Protein AF-A0AAV4FJU0-F1 (afdb_monomer_lite)

pLDDT: mean 91.15, std 6.86, range [53.81, 96.62]

Organism: NCBI:txid1093978

Radius of gyration: 17.99 Å; chains: 1; bounding box: 42×33×47 Å

Structure (mmCIF, N/CA/C/O backbone):
data_AF-A0AAV4FJU0-F1
#
_entry.id   AF-A0AAV4FJU0-F1
#
loop_
_atom_site.group_PDB
_atom_site.id
_atom_site.type_symbol
_atom_site.label_atom_id
_atom_site.label_alt_id
_atom_site.label_comp_id
_atom_site.label_asym_id
_atom_site.label_entity_id
_atom_site.label_seq_id
_atom_site.pdbx_PDB_ins_code
_atom_site.Cartn_x
_atom_site.Cartn_y
_atom_site.Cartn_z
_atom_site.occupancy
_atom_site.B_iso_or_equiv
_atom_site.auth_seq_id
_atom_site.auth_comp_id
_atom_site.auth_asym_id
_atom_site.auth_atom_id
_atom_site.pdbx_PDB_model_num
ATOM 1 N N . MET A 1 1 ? -5.865 -12.691 10.628 1.00 53.81 1 MET A N 1
ATOM 2 C CA . MET A 1 1 ? -6.877 -12.442 9.583 1.00 53.81 1 MET A CA 1
ATOM 3 C C . MET A 1 1 ? -6.946 -13.692 8.722 1.00 53.81 1 MET A C 1
ATOM 5 O O . MET A 1 1 ? -5.936 -14.027 8.125 1.00 53.81 1 MET A O 1
ATOM 9 N N . LYS A 1 2 ? -8.053 -14.443 8.753 1.00 56.19 2 LYS A N 1
ATOM 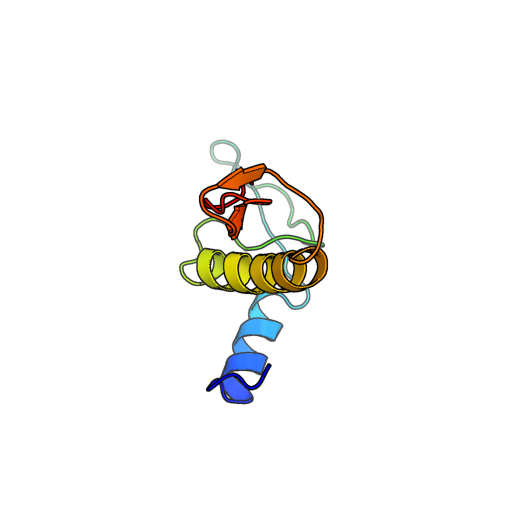10 C CA . LYS A 1 2 ? -8.285 -15.517 7.776 1.00 56.19 2 LYS A CA 1
ATOM 11 C C . LYS A 1 2 ? -8.831 -14.841 6.524 1.00 56.19 2 LYS A C 1
ATOM 13 O O . LYS A 1 2 ? -9.909 -14.261 6.583 1.00 56.19 2 LYS A O 1
ATOM 18 N N . THR A 1 3 ? -8.046 -14.824 5.460 1.00 67.19 3 THR A N 1
ATOM 19 C CA . THR A 1 3 ? -8.490 -14.394 4.133 1.00 67.19 3 THR A CA 1
ATOM 20 C C . THR A 1 3 ? -9.006 -15.610 3.375 1.00 67.19 3 THR A C 1
ATOM 22 O O . THR A 1 3 ? -8.470 -16.699 3.560 1.00 67.19 3 THR A O 1
ATOM 25 N N . ASP A 1 4 ? -10.004 -15.432 2.511 1.00 83.31 4 ASP A N 1
ATOM 26 C CA . ASP A 1 4 ? -10.459 -16.458 1.553 1.00 83.31 4 ASP A CA 1
ATOM 27 C C . ASP A 1 4 ? -9.533 -16.516 0.318 1.00 83.31 4 ASP A C 1
ATOM 29 O O . ASP A 1 4 ? -9.970 -16.644 -0.816 1.00 83.31 4 ASP A O 1
ATOM 33 N N . ILE A 1 5 ? -8.237 -16.291 0.549 1.00 86.06 5 ILE A N 1
ATOM 34 C CA . ILE A 1 5 ? -7.194 -16.202 -0.475 1.00 86.06 5 ILE A CA 1
ATOM 35 C C . ILE A 1 5 ? -6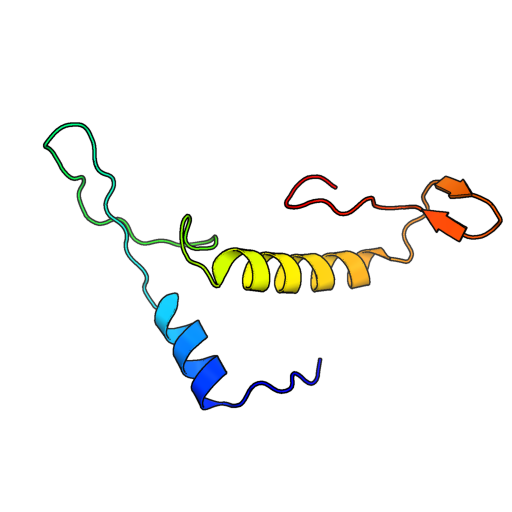.318 -17.432 -0.298 1.00 86.06 5 ILE A C 1
ATOM 37 O O . ILE A 1 5 ? -5.835 -17.676 0.814 1.00 86.06 5 ILE A O 1
ATOM 41 N N . ASP A 1 6 ? -6.121 -18.191 -1.370 1.00 93.69 6 ASP A N 1
ATOM 42 C CA . ASP A 1 6 ? -5.301 -19.393 -1.321 1.00 93.69 6 ASP A CA 1
ATOM 43 C C . ASP A 1 6 ? -3.792 -19.087 -1.384 1.00 93.69 6 ASP A C 1
ATOM 45 O O . ASP A 1 6 ? -3.344 -17.958 -1.609 1.00 93.69 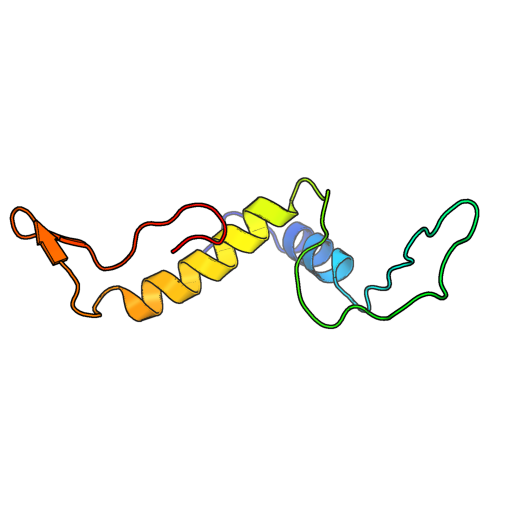6 ASP A O 1
ATOM 49 N N . GLU A 1 7 ? -2.973 -20.108 -1.131 1.00 93.06 7 GLU A N 1
ATOM 50 C CA . GLU A 1 7 ? -1.516 -19.964 -1.079 1.00 93.06 7 GLU A CA 1
ATOM 51 C C . GLU A 1 7 ? -0.902 -19.553 -2.427 1.00 93.06 7 GLU A C 1
ATOM 53 O O . GLU A 1 7 ? 0.106 -18.839 -2.447 1.00 93.06 7 GLU A O 1
ATOM 58 N N . ASN A 1 8 ? -1.504 -19.955 -3.550 1.00 94.25 8 ASN A N 1
ATOM 59 C CA . ASN A 1 8 ? -1.031 -19.585 -4.880 1.00 94.25 8 ASN A CA 1
ATOM 60 C C . ASN A 1 8 ? -1.293 -18.106 -5.151 1.00 94.25 8 ASN A C 1
ATOM 62 O O . ASN A 1 8 ? -0.398 -17.415 -5.639 1.00 94.25 8 ASN A O 1
ATOM 66 N N . ASP A 1 9 ? -2.469 -17.597 -4.788 1.00 92.25 9 ASP A N 1
ATOM 67 C CA . ASP A 1 9 ? -2.786 -16.172 -4.904 1.00 92.25 9 ASP A CA 1
ATOM 68 C C . ASP A 1 9 ? -1.820 -15.318 -4.070 1.00 92.25 9 ASP A C 1
ATOM 70 O O . ASP A 1 9 ? -1.278 -14.313 -4.546 1.00 92.25 9 ASP A O 1
ATOM 74 N N . ILE A 1 10 ? -1.523 -15.754 -2.840 1.00 92.31 10 ILE A N 1
ATOM 75 C CA . ILE A 1 10 ? -0.526 -15.102 -1.979 1.00 92.31 10 ILE A CA 1
ATOM 76 C C . ILE A 1 10 ? 0.852 -15.126 -2.646 1.00 92.31 10 ILE A C 1
ATOM 78 O O . ILE A 1 10 ? 1.540 -14.101 -2.670 1.00 92.31 10 ILE A O 1
ATOM 82 N N . ALA A 1 11 ? 1.259 -16.261 -3.219 1.00 95.06 11 ALA A N 1
ATOM 83 C CA . ALA A 1 11 ? 2.534 -16.385 -3.915 1.00 95.06 11 ALA A CA 1
ATOM 84 C C . ALA A 1 11 ? 2.611 -15.462 -5.141 1.00 95.06 11 ALA A C 1
ATOM 86 O O . ALA A 1 11 ? 3.638 -14.813 -5.356 1.00 95.06 11 ALA A O 1
ATOM 87 N N . VAL A 1 12 ? 1.534 -15.341 -5.923 1.00 93.38 12 VAL A N 1
ATOM 88 C CA . VAL A 1 12 ? 1.453 -14.423 -7.069 1.00 93.38 12 VAL A CA 1
ATOM 89 C C . VAL A 1 12 ? 1.617 -12.974 -6.611 1.00 93.38 12 VAL A C 1
ATOM 91 O O . VAL A 1 12 ? 2.432 -12.239 -7.178 1.00 93.38 12 VAL A O 1
ATOM 94 N N . ILE A 1 13 ? 0.908 -12.564 -5.557 1.00 91.81 13 ILE A N 1
ATOM 95 C CA . ILE A 1 13 ? 1.015 -11.208 -5.006 1.00 91.81 13 ILE A CA 1
ATOM 96 C C . ILE A 1 13 ? 2.429 -10.957 -4.470 1.00 91.81 13 ILE A C 1
ATOM 98 O O . ILE A 1 13 ? 3.026 -9.930 -4.789 1.00 91.81 13 ILE A O 1
ATOM 102 N N . ALA A 1 14 ? 3.002 -11.888 -3.706 1.00 93.06 14 ALA A N 1
ATOM 103 C CA . ALA A 1 14 ? 4.353 -11.756 -3.166 1.00 93.06 14 ALA A CA 1
ATOM 104 C C . ALA A 1 14 ? 5.397 -11.612 -4.284 1.00 93.06 14 ALA A C 1
ATOM 106 O O . ALA A 1 14 ? 6.237 -10.709 -4.240 1.00 93.06 14 ALA A O 1
ATOM 107 N N . ASN A 1 15 ? 5.300 -12.438 -5.328 1.00 93.81 15 ASN A N 1
ATOM 108 C CA . ASN A 1 15 ? 6.197 -12.394 -6.481 1.00 93.81 15 ASN A CA 1
ATOM 109 C C . ASN A 1 15 ? 6.063 -11.100 -7.295 1.00 93.81 15 ASN A C 1
ATOM 111 O O . ASN A 1 15 ? 7.053 -10.634 -7.855 1.00 93.81 15 ASN A O 1
ATOM 115 N N . LEU A 1 16 ? 4.885 -10.464 -7.315 1.00 91.25 16 LEU A N 1
ATOM 116 C CA . LEU A 1 16 ? 4.685 -9.168 -7.975 1.00 91.25 16 LEU A CA 1
ATOM 117 C C . LEU A 1 16 ? 5.565 -8.056 -7.377 1.00 91.25 16 LEU A C 1
ATOM 119 O O . LEU A 1 16 ? 5.968 -7.134 -8.094 1.00 91.25 16 LEU A O 1
ATOM 123 N N . TYR A 1 17 ? 5.845 -8.139 -6.075 1.00 92.62 17 TYR A N 1
ATOM 124 C CA . TYR A 1 17 ? 6.661 -7.177 -5.329 1.00 92.62 17 TYR A CA 1
ATOM 125 C C . TYR A 1 17 ? 8.085 -7.684 -5.045 1.00 92.62 17 TYR A C 1
ATOM 127 O O . TYR A 1 17 ? 8.968 -6.895 -4.689 1.00 92.62 17 TYR A O 1
ATOM 135 N N . TRP A 1 18 ? 8.347 -8.981 -5.227 1.00 95.12 18 TRP A N 1
ATOM 136 C CA . TRP A 1 18 ? 9.651 -9.586 -4.979 1.00 95.12 18 TRP A CA 1
ATOM 137 C C . TRP A 1 18 ? 10.726 -8.998 -5.894 1.00 95.12 18 TRP A C 1
ATOM 139 O O . TRP A 1 18 ? 10.629 -9.040 -7.117 1.00 95.12 18 TRP A O 1
ATOM 149 N N . GLN A 1 19 ? 11.771 -8.426 -5.286 1.00 94.75 19 GLN A N 1
ATOM 150 C CA . GLN A 1 19 ? 12.877 -7.765 -5.993 1.00 94.75 19 GLN A CA 1
ATOM 151 C C . GLN A 1 19 ? 12.424 -6.772 -7.084 1.00 94.75 19 GLN A C 1
ATOM 153 O O . GLN A 1 19 ? 13.136 -6.562 -8.069 1.00 94.75 19 GLN A O 1
ATOM 158 N N . GLN A 1 20 ? 11.268 -6.124 -6.891 1.00 93.12 20 GLN A N 1
ATOM 159 C CA . GLN A 1 20 ? 10.679 -5.232 -7.881 1.00 93.12 20 GLN A CA 1
ATOM 160 C C . GLN A 1 20 ? 11.659 -4.128 -8.307 1.00 93.12 20 GLN A C 1
ATOM 162 O O . GLN A 1 20 ? 12.324 -3.484 -7.488 1.00 93.12 20 GLN A O 1
ATOM 167 N N . ARG A 1 21 ? 11.709 -3.867 -9.615 1.00 94.38 21 ARG A N 1
ATOM 168 C CA . ARG A 1 21 ? 12.422 -2.734 -10.211 1.00 94.38 21 ARG A CA 1
ATOM 169 C C . ARG A 1 21 ? 11.469 -1.913 -11.072 1.00 94.38 21 ARG A C 1
ATOM 171 O O . ARG A 1 21 ? 10.515 -2.455 -11.624 1.00 94.38 21 ARG A O 1
ATOM 178 N N . THR A 1 22 ? 11.728 -0.618 -11.194 1.00 92.56 22 THR A N 1
ATOM 179 C CA . THR A 1 22 ? 10.970 0.289 -12.063 1.00 92.56 22 THR A CA 1
ATOM 180 C C . THR A 1 22 ? 11.901 1.096 -12.956 1.00 92.56 22 THR A C 1
ATOM 182 O O . THR A 1 22 ? 13.069 1.286 -12.618 1.00 92.56 22 THR A O 1
ATOM 185 N N . LYS A 1 23 ? 11.375 1.597 -14.072 1.00 94.38 23 LYS A N 1
ATOM 186 C CA . LYS A 1 23 ? 12.004 2.637 -14.891 1.00 94.38 23 LYS A CA 1
ATOM 187 C C . L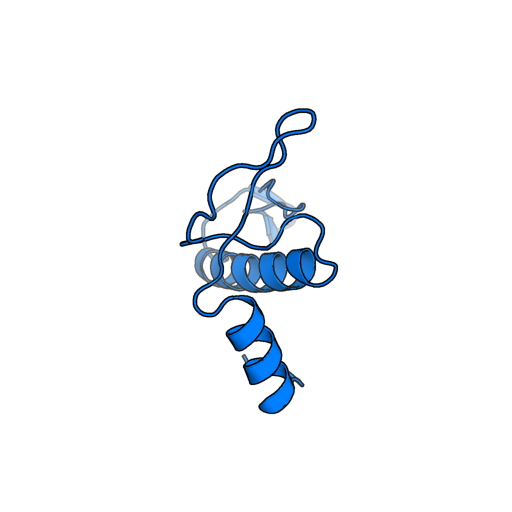YS A 1 23 ? 11.038 3.809 -15.001 1.00 94.38 23 LYS A C 1
ATOM 189 O O . LYS A 1 23 ? 9.834 3.600 -15.122 1.00 94.38 23 LYS A O 1
ATOM 194 N N . ILE A 1 24 ? 11.569 5.020 -14.985 1.00 93.00 24 ILE A N 1
ATOM 195 C CA . ILE A 1 24 ? 10.805 6.257 -15.131 1.00 93.00 24 ILE A CA 1
ATOM 196 C C . ILE A 1 24 ? 10.972 6.731 -16.574 1.00 93.00 24 ILE A C 1
ATOM 198 O O . ILE A 1 24 ? 12.089 6.747 -17.091 1.00 93.00 24 ILE A O 1
ATOM 202 N N . ARG A 1 25 ? 9.870 7.077 -17.241 1.00 94.00 25 ARG A N 1
ATOM 203 C CA . ARG A 1 25 ? 9.902 7.685 -18.577 1.00 94.00 25 ARG A CA 1
ATOM 204 C C . ARG A 1 25 ? 10.045 9.196 -18.431 1.00 94.00 25 ARG A C 1
ATOM 206 O O . ARG A 1 25 ? 9.246 9.798 -17.720 1.00 94.00 25 ARG A O 1
ATOM 213 N N . ILE A 1 26 ? 11.043 9.775 -19.090 1.00 95.19 26 ILE A N 1
ATOM 214 C CA . ILE A 1 26 ? 11.303 11.218 -19.120 1.00 95.19 26 ILE A CA 1
ATOM 215 C C . ILE A 1 26 ? 11.502 11.590 -20.593 1.00 95.19 26 ILE A C 1
ATOM 217 O O . ILE A 1 26 ? 12.519 11.239 -21.192 1.00 95.19 26 ILE A O 1
ATOM 221 N N . ASP A 1 27 ? 10.501 12.240 -21.187 1.00 92.75 27 ASP A N 1
ATOM 222 C CA . ASP A 1 27 ? 10.427 12.537 -22.626 1.00 92.75 27 ASP A CA 1
ATOM 223 C C . ASP A 1 27 ? 10.593 11.250 -23.486 1.00 92.75 27 ASP A C 1
ATOM 225 O O . ASP A 1 27 ? 10.011 10.228 -23.098 1.00 92.75 27 ASP A O 1
ATOM 229 N N . PRO A 1 28 ? 11.311 11.192 -24.637 1.00 93.38 28 PRO A N 1
ATOM 230 C CA . PRO A 1 28 ? 11.483 9.921 -25.346 1.00 93.38 28 PRO A CA 1
ATOM 231 C C . PRO A 1 28 ? 12.456 8.965 -24.629 1.00 93.38 28 PRO A C 1
ATOM 233 O O . PRO A 1 28 ? 12.679 7.855 -25.110 1.00 93.38 28 PRO A O 1
ATOM 236 N N . ASN A 1 29 ? 13.044 9.367 -23.495 1.00 95.88 29 ASN A N 1
ATOM 237 C CA . ASN A 1 29 ? 14.058 8.602 -22.780 1.00 95.88 29 ASN A CA 1
ATOM 238 C C . ASN A 1 29 ? 13.474 7.809 -21.601 1.00 95.88 29 ASN A C 1
ATOM 240 O O . ASN A 1 29 ? 12.414 8.107 -21.046 1.00 95.88 29 ASN A O 1
ATOM 244 N N . MET A 1 30 ? 14.216 6.785 -21.181 1.00 96.31 30 MET A N 1
ATOM 245 C CA . MET A 1 30 ? 13.912 5.968 -20.007 1.00 96.31 30 MET A CA 1
ATOM 246 C C . MET A 1 30 ? 15.071 6.043 -19.016 1.00 96.31 30 MET A C 1
ATOM 248 O O . MET A 1 30 ? 16.232 5.974 -19.416 1.00 96.31 30 MET A O 1
ATOM 252 N N . SER A 1 31 ? 14.764 6.114 -17.723 1.00 95.69 31 SER A N 1
ATOM 253 C CA . SER A 1 31 ? 15.771 6.015 -16.670 1.00 95.69 31 SER A CA 1
ATOM 254 C C . SER A 1 31 ? 16.402 4.621 -16.619 1.00 95.69 31 SER A C 1
ATOM 256 O O . SER A 1 31 ? 15.836 3.621 -17.087 1.00 95.69 31 SER A O 1
ATOM 258 N N . GLU A 1 32 ? 17.536 4.522 -15.929 1.00 96.62 32 GLU A N 1
ATOM 259 C CA . GLU A 1 32 ? 18.013 3.234 -15.437 1.00 96.62 32 GLU A CA 1
ATOM 260 C C . GLU A 1 32 ? 16.974 2.573 -14.520 1.00 96.62 32 GLU A C 1
ATOM 262 O O . GLU A 1 32 ? 16.110 3.230 -13.927 1.00 96.62 32 GLU A O 1
ATOM 267 N N . ALA A 1 33 ? 17.039 1.245 -14.419 1.00 96.12 33 ALA A N 1
ATOM 268 C CA . ALA A 1 33 ? 16.121 0.496 -13.576 1.00 96.12 33 ALA A CA 1
ATOM 269 C C . ALA A 1 33 ? 16.488 0.671 -12.099 1.00 96.12 33 ALA A C 1
ATOM 271 O O . ALA A 1 33 ? 17.549 0.218 -11.671 1.00 96.12 33 ALA A O 1
ATOM 272 N N . VAL A 1 34 ? 15.579 1.220 -11.302 1.00 94.88 34 VAL A N 1
ATOM 273 C CA . VAL A 1 34 ? 15.760 1.429 -9.861 1.00 94.88 34 VAL A CA 1
ATOM 274 C C . VAL A 1 34 ? 15.012 0.350 -9.085 1.00 94.88 34 VAL A C 1
ATOM 276 O O . VAL A 1 34 ? 13.893 -0.017 -9.441 1.00 94.88 34 VAL A O 1
ATOM 279 N N . LYS A 1 35 ? 15.620 -0.178 -8.017 1.00 95.81 35 LYS A N 1
ATOM 280 C CA . LYS A 1 35 ? 14.962 -1.137 -7.118 1.00 95.81 35 LYS A CA 1
ATOM 281 C C . LYS A 1 35 ? 13.912 -0.425 -6.264 1.00 95.81 35 LYS A C 1
ATOM 283 O O . LYS A 1 35 ? 14.230 0.539 -5.570 1.00 95.81 35 LYS A O 1
ATOM 288 N N . ILE A 1 36 ? 12.689 -0.943 -6.266 1.00 94.25 36 ILE A N 1
ATOM 289 C CA . ILE A 1 36 ? 11.617 -0.485 -5.384 1.00 94.25 36 ILE A CA 1
ATOM 290 C C . ILE A 1 36 ? 11.820 -1.109 -4.005 1.00 94.25 36 ILE A C 1
ATOM 292 O O . ILE A 1 36 ? 12.031 -2.315 -3.881 1.00 94.25 36 ILE A O 1
ATOM 296 N N . LYS A 1 37 ? 11.803 -0.274 -2.963 1.00 92.56 37 LYS A N 1
ATOM 297 C CA . LYS A 1 37 ? 11.968 -0.720 -1.569 1.00 92.56 37 LYS A CA 1
ATOM 298 C C . LYS A 1 37 ? 10.652 -0.767 -0.796 1.00 92.56 37 LYS A C 1
ATOM 300 O O . LYS A 1 37 ? 10.548 -1.542 0.147 1.00 92.56 37 LYS A O 1
ATOM 305 N N . ARG A 1 38 ? 9.698 0.101 -1.138 1.00 91.12 38 ARG A N 1
ATOM 306 C CA . ARG A 1 38 ? 8.417 0.283 -0.444 1.00 91.12 38 ARG A CA 1
ATOM 307 C C . ARG A 1 38 ? 7.369 0.819 -1.416 1.00 91.12 38 ARG A C 1
ATOM 309 O O . ARG A 1 38 ? 7.730 1.402 -2.437 1.00 91.12 38 ARG A O 1
ATOM 316 N N . GLY A 1 39 ? 6.107 0.680 -1.027 1.00 90.94 39 GLY A N 1
ATOM 317 C CA . GLY A 1 39 ? 4.956 1.202 -1.755 1.00 90.94 39 GLY A CA 1
ATOM 318 C C . GLY A 1 39 ? 4.277 0.160 -2.638 1.00 90.94 39 GLY A C 1
ATOM 319 O O . GLY A 1 39 ? 4.787 -0.939 -2.851 1.00 90.94 39 GLY A O 1
ATOM 320 N N . VAL A 1 40 ? 3.105 0.535 -3.141 1.00 92.88 40 VAL A N 1
ATOM 321 C CA . VAL A 1 40 ? 2.331 -0.243 -4.112 1.00 92.88 40 VAL A CA 1
ATOM 322 C C . VAL A 1 40 ? 2.607 0.254 -5.538 1.00 92.88 40 VAL A C 1
ATOM 324 O O . VAL A 1 40 ? 3.157 1.338 -5.739 1.00 92.88 40 VAL A O 1
ATOM 327 N N . ARG A 1 41 ? 2.255 -0.531 -6.560 1.00 90.88 41 ARG A N 1
ATOM 328 C CA . ARG A 1 41 ? 2.487 -0.170 -7.968 1.00 90.88 41 ARG A CA 1
ATOM 329 C C . ARG A 1 41 ? 1.411 0.814 -8.445 1.00 90.88 41 ARG A C 1
ATOM 331 O O . ARG A 1 41 ? 0.254 0.439 -8.597 1.00 90.88 41 ARG A O 1
ATOM 338 N N . GLN A 1 42 ? 1.777 2.061 -8.730 1.00 87.75 42 GLN A N 1
ATOM 339 C CA . GLN A 1 42 ? 0.827 3.014 -9.317 1.00 87.75 42 GLN A CA 1
ATOM 340 C C . GLN A 1 42 ? 0.322 2.522 -10.683 1.00 87.75 42 GLN A C 1
ATOM 342 O O . GLN A 1 42 ? 1.100 2.024 -11.498 1.00 87.75 42 GLN A O 1
ATOM 347 N N . GLY A 1 43 ? -0.991 2.625 -10.908 1.00 89.69 43 GLY A N 1
ATOM 348 C CA . GLY A 1 43 ? -1.665 2.119 -12.110 1.00 89.69 43 GLY A CA 1
ATOM 349 C C . GLY A 1 43 ? -1.958 0.612 -12.113 1.00 89.69 43 GLY A C 1
ATOM 350 O O . GLY A 1 43 ? -2.594 0.123 -13.041 1.00 89.69 43 GLY A O 1
ATOM 351 N N . CYS A 1 44 ? -1.534 -0.141 -11.092 1.00 92.62 44 CYS A N 1
ATOM 352 C CA . CYS A 1 44 ? -1.914 -1.545 -10.940 1.00 92.62 44 CYS A CA 1
ATOM 353 C C . CYS A 1 44 ? -3.325 -1.660 -10.353 1.00 92.62 44 CYS A C 1
ATOM 355 O O . CYS A 1 44 ? -3.611 -1.085 -9.304 1.00 92.62 44 CYS A O 1
ATOM 357 N N . VAL A 1 45 ? -4.175 -2.478 -10.976 1.00 94.50 45 VAL A N 1
ATOM 358 C CA . VAL A 1 45 ? -5.575 -2.680 -10.559 1.00 94.50 45 VAL A CA 1
ATOM 359 C C . VAL A 1 45 ? -5.686 -3.235 -9.133 1.00 94.50 45 VAL A C 1
ATOM 361 O O . VAL A 1 45 ? -6.606 -2.881 -8.404 1.00 94.50 45 VAL A O 1
ATOM 364 N N . MET A 1 46 ? -4.725 -4.055 -8.696 1.00 92.06 46 MET A N 1
ATOM 365 C CA . MET A 1 46 ? -4.728 -4.640 -7.347 1.00 92.06 46 MET A CA 1
ATOM 366 C C . MET A 1 46 ? -4.146 -3.716 -6.273 1.00 92.06 46 MET A C 1
ATOM 368 O O . MET A 1 46 ? -4.324 -3.958 -5.080 1.00 92.06 46 MET A O 1
ATOM 372 N N . SER A 1 47 ? -3.413 -2.670 -6.657 1.00 93.56 47 SER A N 1
ATOM 373 C CA . SER A 1 47 ? -2.700 -1.831 -5.692 1.00 93.56 47 SER A CA 1
ATOM 374 C C . SER A 1 47 ? -3.607 -1.070 -4.718 1.00 93.56 47 SER A C 1
ATOM 376 O O . SER A 1 47 ? -3.244 -1.042 -3.543 1.00 93.56 47 SER A O 1
ATOM 378 N N . PRO A 1 48 ? -4.783 -0.543 -5.115 1.00 93.50 48 PRO A N 1
ATOM 379 C CA . PRO A 1 48 ? -5.731 0.045 -4.167 1.00 93.50 48 PRO A CA 1
ATOM 380 C C . PRO A 1 48 ? -6.224 -0.949 -3.105 1.00 93.50 48 PRO A C 1
ATOM 382 O O . PRO A 1 48 ? -6.283 -0.613 -1.927 1.00 93.50 48 PRO A O 1
ATOM 385 N N . ALA A 1 49 ? -6.515 -2.197 -3.491 1.00 91.88 49 ALA A N 1
ATOM 386 C CA . ALA A 1 49 ? -6.978 -3.221 -2.552 1.00 91.88 49 ALA A CA 1
ATOM 387 C C . ALA A 1 49 ? -5.887 -3.603 -1.537 1.00 91.88 49 ALA A C 1
ATOM 389 O O . ALA A 1 49 ? -6.151 -3.683 -0.339 1.00 91.88 49 ALA A O 1
ATOM 390 N N . ILE A 1 50 ? -4.645 -3.777 -2.005 1.00 91.56 50 ILE A N 1
ATOM 391 C CA . ILE A 1 50 ? -3.491 -4.063 -1.138 1.00 91.56 50 ILE A CA 1
ATOM 392 C C . ILE A 1 50 ? -3.215 -2.888 -0.192 1.00 91.56 50 ILE A C 1
ATOM 394 O O . ILE A 1 50 ? -2.911 -3.104 0.980 1.00 91.56 50 ILE A O 1
ATOM 398 N N . PHE A 1 51 ? -3.335 -1.651 -0.680 1.00 93.06 51 PHE A N 1
ATOM 399 C CA . PHE A 1 51 ? -3.182 -0.457 0.145 1.00 93.06 51 PHE A CA 1
ATOM 400 C C . PHE A 1 51 ? -4.229 -0.414 1.265 1.00 93.06 51 PHE A C 1
ATOM 402 O O . PHE A 1 51 ? -3.856 -0.316 2.431 1.00 93.06 51 PHE A O 1
ATOM 409 N N . ASN A 1 52 ? -5.510 -0.598 0.932 1.00 92.38 52 ASN A N 1
ATOM 410 C CA . ASN A 1 52 ? -6.599 -0.616 1.912 1.00 92.38 52 ASN A CA 1
ATOM 411 C C . ASN A 1 52 ? -6.451 -1.742 2.945 1.00 92.38 52 ASN A C 1
ATOM 413 O O . ASN A 1 52 ? -6.745 -1.551 4.120 1.00 92.38 52 ASN A O 1
ATOM 417 N N . LEU A 1 53 ? -5.971 -2.917 2.527 1.00 90.56 53 LEU A N 1
ATOM 418 C CA . LEU A 1 53 ? -5.704 -4.030 3.439 1.00 90.56 53 LEU A CA 1
ATOM 419 C C . LEU A 1 53 ? -4.635 -3.667 4.483 1.00 90.56 53 LEU A C 1
ATOM 421 O O . LEU A 1 53 ? -4.779 -3.984 5.665 1.00 90.56 53 LEU A O 1
ATOM 425 N N . LEU A 1 54 ? -3.563 -3.001 4.046 1.00 90.31 54 LEU A N 1
ATOM 426 C CA . LEU A 1 54 ? -2.482 -2.557 4.926 1.00 90.31 54 LEU A CA 1
ATOM 427 C C . LEU A 1 54 ? -2.937 -1.437 5.868 1.00 90.31 54 LEU A C 1
ATOM 429 O O . LEU A 1 54 ? -2.603 -1.472 7.052 1.00 90.31 54 LEU A O 1
ATOM 433 N N . THR A 1 55 ? -3.700 -0.460 5.374 1.00 92.44 55 THR A N 1
ATOM 434 C CA . THR A 1 55 ? -4.198 0.643 6.208 1.00 92.44 55 THR A CA 1
ATOM 435 C C . THR A 1 55 ? -5.237 0.167 7.218 1.00 92.44 55 THR A C 1
ATOM 437 O O . THR A 1 55 ? -5.173 0.564 8.376 1.00 92.44 55 THR A O 1
ATOM 440 N N . GLU A 1 56 ? -6.114 -0.771 6.857 1.00 92.00 56 GLU A N 1
ATOM 441 C CA . GLU A 1 56 ? -7.075 -1.381 7.785 1.00 92.00 56 GLU A CA 1
ATOM 442 C C . GLU A 1 56 ? -6.390 -2.061 8.982 1.00 92.00 56 GLU A C 1
ATOM 444 O O . GLU A 1 56 ? -6.861 -1.952 10.116 1.00 92.00 56 GLU A O 1
ATOM 449 N N . TYR A 1 57 ? -5.248 -2.725 8.767 1.00 91.31 57 TYR A N 1
ATOM 450 C CA . TYR A 1 57 ? -4.457 -3.288 9.865 1.00 91.31 57 TYR A CA 1
ATOM 451 C C . TYR A 1 57 ? -3.968 -2.202 10.840 1.00 91.31 57 TYR A C 1
ATOM 453 O O . TYR A 1 57 ? -4.051 -2.370 12.061 1.00 91.31 57 TYR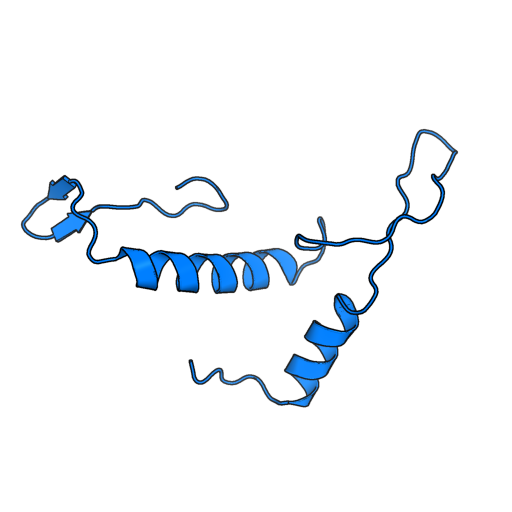 A O 1
ATOM 461 N N . ILE A 1 58 ? -3.492 -1.073 10.309 1.00 91.19 58 ILE A N 1
ATOM 462 C CA . ILE A 1 58 ? -3.062 0.076 11.115 1.00 91.19 58 ILE A CA 1
ATOM 463 C C . ILE A 1 58 ? -4.256 0.644 11.883 1.00 91.19 58 ILE A C 1
ATOM 465 O O . ILE A 1 58 ? -4.165 0.817 13.097 1.00 91.19 58 ILE A O 1
ATOM 469 N N . PHE A 1 59 ? -5.392 0.852 11.216 1.00 91.81 59 PHE A N 1
ATOM 470 C CA . PHE A 1 59 ? -6.583 1.420 11.840 1.00 91.81 59 PHE A CA 1
ATOM 471 C C . PHE A 1 59 ? -7.136 0.567 12.976 1.00 91.81 59 PHE A C 1
ATOM 473 O O . PHE A 1 59 ? -7.439 1.101 14.036 1.00 91.81 59 PHE A O 1
ATOM 480 N N . ARG A 1 60 ? -7.160 -0.761 12.830 1.00 91.38 60 ARG A N 1
ATOM 481 C CA . ARG A 1 60 ? -7.524 -1.670 13.933 1.00 91.38 60 ARG A CA 1
ATOM 482 C C . ARG A 1 60 ? -6.612 -1.540 15.145 1.00 91.38 60 ARG A C 1
ATOM 484 O O . ARG A 1 60 ? -7.048 -1.761 16.269 1.00 91.38 60 ARG A O 1
ATOM 491 N N . THR A 1 61 ? -5.347 -1.199 14.921 1.00 91.88 61 THR A N 1
ATOM 492 C CA . THR A 1 61 ? -4.363 -1.032 15.996 1.00 91.88 61 THR A CA 1
ATOM 493 C C . THR A 1 61 ? -4.591 0.271 16.769 1.00 91.88 61 THR A C 1
ATOM 495 O O . THR A 1 61 ? -4.263 0.343 17.951 1.00 91.88 61 THR A O 1
ATOM 498 N N . ILE A 1 62 ? -5.184 1.283 16.130 1.00 92.19 62 ILE A N 1
ATOM 499 C CA . ILE A 1 62 ? -5.441 2.605 16.720 1.00 92.19 62 ILE A CA 1
ATOM 500 C C . ILE A 1 62 ? -6.925 2.879 17.011 1.00 92.19 62 ILE A C 1
ATOM 502 O O . ILE A 1 62 ? -7.271 3.974 17.440 1.00 92.19 62 ILE A O 1
ATOM 506 N N . ASP A 1 63 ? -7.796 1.885 16.838 1.00 90.38 63 ASP A N 1
ATOM 507 C CA . ASP A 1 63 ? -9.261 2.013 16.923 1.00 90.38 63 ASP A CA 1
ATOM 508 C C . ASP A 1 63 ? -9.752 2.543 18.283 1.00 90.38 63 ASP A C 1
ATOM 510 O O . ASP A 1 63 ? -10.759 3.239 18.373 1.00 90.38 63 ASP A O 1
ATOM 514 N N . ASN A 1 64 ? -8.989 2.284 19.349 1.00 91.06 64 ASN A N 1
ATOM 515 C CA . ASN A 1 64 ? -9.308 2.722 20.710 1.00 91.06 64 ASN A CA 1
ATOM 516 C C . ASN A 1 64 ? -8.692 4.080 21.086 1.00 91.06 64 ASN A C 1
ATOM 518 O O . ASN A 1 64 ? -8.819 4.508 22.234 1.00 91.06 64 ASN A O 1
ATOM 522 N N . ILE A 1 65 ? -8.003 4.759 20.162 1.00 94.50 65 ILE A N 1
ATOM 523 C CA . ILE A 1 65 ? -7.493 6.107 20.423 1.00 94.50 65 ILE A CA 1
ATOM 524 C C . ILE A 1 65 ? -8.689 7.068 20.556 1.00 94.50 65 ILE A C 1
ATOM 526 O O . ILE A 1 65 ? -9.573 7.053 19.691 1.00 94.50 65 ILE A O 1
ATOM 530 N N . PRO A 1 66 ? -8.744 7.903 21.613 1.00 94.44 66 PRO A N 1
ATOM 531 C CA . PRO A 1 66 ? -9.811 8.886 21.779 1.00 94.44 66 PRO A CA 1
ATOM 532 C C . PRO A 1 66 ? -9.868 9.886 20.618 1.00 94.44 66 PRO A C 1
ATOM 534 O O . PRO A 1 66 ? -8.852 10.472 20.247 1.00 94.44 66 PRO 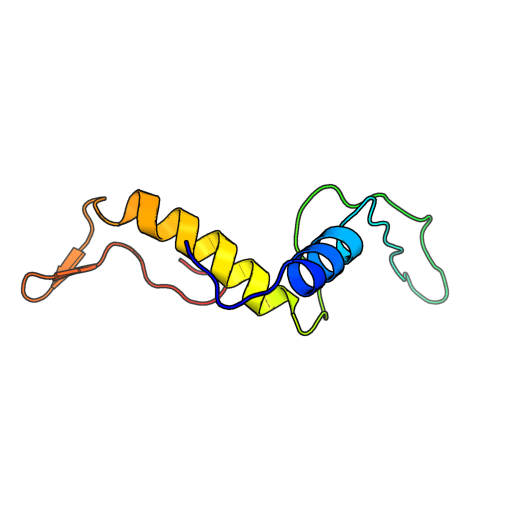A O 1
ATOM 537 N N . GLY A 1 67 ? -11.065 10.099 20.077 1.00 92.69 67 GLY A N 1
ATOM 538 C CA . GLY A 1 67 ? -11.376 11.074 19.036 1.00 92.69 67 GLY A CA 1
ATOM 539 C C . GLY A 1 67 ? -12.607 11.909 19.393 1.00 92.69 67 GLY A C 1
ATOM 540 O O . GLY A 1 67 ? -12.853 12.227 20.558 1.00 92.69 67 GLY A O 1
ATOM 541 N N . LEU A 1 68 ? -13.400 12.273 18.384 1.00 94.94 68 LEU A N 1
ATOM 542 C CA . LEU A 1 68 ? -14.642 13.018 18.567 1.00 94.94 68 LEU A CA 1
ATOM 543 C C . LEU A 1 68 ? -15.793 12.060 18.886 1.00 94.94 68 LEU A C 1
ATOM 545 O O . LEU A 1 68 ? -16.124 11.192 18.085 1.00 94.94 68 LEU A O 1
ATOM 549 N N . THR A 1 69 ? -16.460 12.242 20.025 1.00 95.75 69 THR A N 1
ATOM 550 C CA . THR A 1 69 ? -17.665 11.461 20.341 1.00 95.75 69 THR A CA 1
ATOM 551 C C . THR A 1 69 ? -18.904 12.109 19.730 1.00 95.75 69 THR A C 1
ATOM 553 O O . THR A 1 69 ? -19.253 13.234 20.083 1.00 95.75 69 THR A O 1
ATOM 556 N N . VAL A 1 70 ? -19.611 11.383 18.862 1.00 95.69 70 VAL A N 1
ATOM 557 C CA . VAL A 1 70 ? -20.898 11.804 18.286 1.00 95.69 70 VAL A CA 1
ATOM 558 C C . VAL A 1 70 ? -21.929 10.720 18.574 1.00 95.69 70 VAL A C 1
ATOM 560 O O . VAL A 1 70 ? -21.757 9.573 18.175 1.00 95.69 70 VAL A O 1
ATOM 563 N N . GLY A 1 71 ? -22.985 11.052 19.323 1.00 95.62 71 GLY A N 1
ATOM 564 C CA . GLY A 1 71 ? -24.037 10.085 19.672 1.00 95.62 71 GLY A CA 1
ATOM 565 C C . GLY A 1 71 ? -23.548 8.864 20.469 1.00 95.62 71 GLY A C 1
ATOM 566 O O . GLY A 1 71 ? -24.142 7.798 20.363 1.00 95.62 71 GLY A O 1
ATOM 567 N N . GLY A 1 72 ? -22.455 8.993 21.232 1.00 93.94 72 GLY A N 1
ATOM 568 C CA . GLY A 1 72 ? -21.844 7.886 21.985 1.00 93.94 72 GLY A CA 1
ATOM 569 C C . GLY A 1 72 ? -20.870 7.013 21.181 1.00 93.94 72 GLY A C 1
ATOM 570 O O . GLY A 1 72 ? -20.313 6.071 21.737 1.00 93.94 72 GLY A O 1
ATOM 571 N N . ILE A 1 73 ? -20.632 7.330 19.903 1.00 93.00 73 ILE A N 1
ATOM 572 C CA . ILE A 1 73 ? -19.663 6.644 19.039 1.00 93.00 73 ILE A CA 1
ATOM 573 C C . ILE A 1 73 ? -18.380 7.476 18.975 1.00 93.00 73 ILE A C 1
ATOM 575 O O . ILE A 1 73 ? -18.435 8.671 18.681 1.00 93.00 73 ILE A O 1
ATOM 579 N N . ASN A 1 74 ? -17.231 6.848 19.233 1.00 92.75 74 ASN A N 1
ATOM 580 C CA . ASN A 1 74 ? -15.920 7.470 19.059 1.00 92.75 74 ASN A CA 1
ATOM 581 C C . ASN A 1 74 ? -15.552 7.512 17.567 1.00 92.75 74 ASN A C 1
ATOM 583 O O . ASN A 1 74 ? -15.319 6.472 16.957 1.00 92.75 74 ASN A O 1
ATOM 587 N N . ILE A 1 75 ? -15.490 8.706 16.986 1.00 93.00 75 ILE A N 1
ATOM 588 C CA . ILE A 1 75 ? -15.012 8.952 15.625 1.00 93.00 75 ILE A CA 1
ATOM 589 C C . ILE A 1 75 ? -13.585 9.492 15.732 1.00 93.00 75 ILE A C 1
ATOM 591 O O . ILE A 1 75 ? -13.375 10.670 16.019 1.00 93.00 75 ILE A O 1
ATOM 595 N N . ASN A 1 76 ? -12.593 8.630 15.525 1.00 92.56 76 ASN A N 1
ATOM 596 C CA . ASN A 1 76 ? -11.168 8.978 15.625 1.00 92.56 76 ASN A CA 1
ATOM 597 C C . ASN A 1 76 ? -10.427 8.994 14.279 1.00 92.56 76 ASN A C 1
ATOM 599 O O . ASN A 1 76 ? -9.300 9.472 14.222 1.00 92.56 76 ASN A O 1
ATOM 603 N N . ASN A 1 77 ? -11.053 8.502 13.208 1.00 89.81 77 ASN A N 1
ATOM 604 C CA . ASN A 1 77 ? -10.501 8.510 11.857 1.00 89.81 77 ASN A CA 1
ATOM 605 C C . ASN A 1 77 ? -11.629 8.611 10.811 1.00 89.81 77 ASN A C 1
ATOM 607 O O . ASN A 1 77 ? -12.667 7.959 10.959 1.00 89.81 77 ASN A O 1
ATOM 611 N N . LEU A 1 78 ? -11.419 9.335 9.712 1.00 90.19 78 LEU A N 1
ATOM 612 C CA . LEU A 1 78 ? -12.278 9.277 8.520 1.00 90.19 78 LEU A CA 1
ATOM 613 C C . LEU A 1 78 ? -11.446 8.697 7.378 1.00 90.19 78 LEU A C 1
ATOM 615 O O . LEU A 1 78 ? -10.415 9.251 7.054 1.00 90.19 78 LEU A O 1
ATOM 619 N N . ARG A 1 79 ? -11.843 7.562 6.794 1.00 89.75 79 ARG A N 1
ATOM 620 C CA . ARG A 1 79 ? -10.966 6.798 5.886 1.00 89.75 79 ARG A CA 1
ATOM 621 C C . ARG A 1 79 ? -11.326 7.078 4.424 1.00 89.75 79 ARG A C 1
ATOM 623 O O . ARG A 1 79 ? -12.345 6.566 3.958 1.00 89.75 79 ARG A O 1
ATOM 630 N N . TYR A 1 80 ? -10.502 7.836 3.695 1.00 89.50 80 TYR A N 1
ATOM 631 C CA . TYR A 1 80 ? -10.659 8.020 2.247 1.00 89.50 80 TYR A CA 1
ATOM 632 C C . TYR A 1 80 ? -9.318 7.946 1.512 1.00 89.50 80 TYR A C 1
ATOM 634 O O . TYR A 1 80 ? -8.551 8.898 1.486 1.00 89.50 80 TYR A O 1
ATOM 642 N N . GLY A 1 81 ? -9.042 6.811 0.862 1.00 85.50 81 GLY A N 1
ATOM 643 C CA . GLY A 1 81 ? -7.739 6.611 0.226 1.00 85.50 81 GLY A CA 1
ATOM 644 C C . GLY A 1 81 ? -6.618 6.738 1.261 1.00 85.50 81 GLY A C 1
ATOM 645 O O . GLY A 1 81 ? -6.633 6.018 2.259 1.00 85.50 81 GLY A O 1
ATOM 646 N N . ASP A 1 82 ? -5.660 7.628 1.014 1.00 84.31 82 ASP A N 1
ATOM 647 C CA . ASP A 1 82 ? -4.602 8.008 1.954 1.00 84.31 82 ASP A CA 1
ATOM 648 C C . ASP A 1 82 ? -4.976 9.168 2.894 1.00 84.31 82 ASP A C 1
ATOM 650 O O . ASP A 1 82 ? -4.296 9.352 3.907 1.00 84.31 82 ASP A O 1
ATOM 654 N N . ASP A 1 83 ? -6.066 9.893 2.626 1.00 87.00 83 ASP A N 1
ATOM 655 C CA . ASP A 1 83 ? -6.585 10.926 3.522 1.00 87.00 83 ASP A CA 1
ATOM 656 C C . ASP A 1 83 ? -7.214 10.262 4.755 1.00 87.00 83 ASP A C 1
ATOM 658 O O . ASP A 1 83 ? -8.166 9.474 4.645 1.00 87.00 83 ASP A O 1
ATOM 662 N N . THR A 1 84 ? -6.656 10.561 5.936 1.00 82.56 84 THR A N 1
ATOM 663 C CA . THR A 1 84 ? -7.174 10.081 7.227 1.00 82.56 84 THR A CA 1
ATOM 664 C C . THR A 1 84 ? -7.214 11.137 8.317 1.00 82.56 84 THR A C 1
ATOM 666 O O . THR A 1 84 ? -6.289 11.980 8.341 1.00 82.56 84 THR A O 1
#

InterPro domains:
  IPR000477 Reverse transcriptase domain [PF00078] (12-84)
  IPR000477 Reverse transcriptase domain [PS50878] (1-84)
  IPR043502 DNA/RNA polymerase superfamily [SSF56672] (12-83)

Secondary structure (DSSP, 8-state):
---S--HHHHHHHHHHHTT-EE--EETTEEPPPEEP-SS--TT-TTHHHHHHHHHHHHHHHHTTS--EEETTEEE----BTTB-

Sequence (84 aa):
MKTDIDENDIAVIANLYWQQRTKIRIDPNMSEAVKIKRGVRQGCVMSPAIFNLLTEYIFRTIDNIPGLTVGGININNLRYGDDT

Foldseek 3Di:
DDDPADPVNVVVVCVCLVQDWDWDDDPVDIHDIHTDDDAFDPPDPCRQVVQVVVVVVVCVVCVPPAADADPNDGDRDDDDRPHD